Protein AF-X1L484-F1 (afdb_monomer_lite)

Structure (mmCIF, N/CA/C/O backbone):
data_AF-X1L484-F1
#
_entry.id   AF-X1L484-F1
#
loop_
_atom_site.group_PDB
_atom_site.id
_atom_site.type_symbol
_atom_site.label_atom_id
_atom_site.label_alt_id
_atom_site.label_comp_id
_atom_site.label_asym_id
_atom_site.label_entity_id
_atom_site.label_seq_id
_atom_site.pdbx_PDB_ins_code
_atom_site.Cartn_x
_atom_site.Cartn_y
_atom_site.Cartn_z
_atom_site.occupancy
_atom_site.B_iso_or_equiv
_atom_site.auth_seq_id
_atom_site.auth_comp_id
_atom_site.auth_asym_id
_atom_site.auth_atom_id
_atom_site.pdbx_PDB_model_num
ATOM 1 N N . PHE A 1 1 ? -9.527 6.280 4.048 1.00 79.81 1 PHE A N 1
ATOM 2 C CA . PHE A 1 1 ? -8.201 6.814 4.434 1.00 79.81 1 PHE A CA 1
ATOM 3 C C . PHE A 1 1 ? -7.124 5.929 3.823 1.00 79.81 1 PHE A C 1
ATOM 5 O O . PHE A 1 1 ? -7.423 4.790 3.478 1.00 79.81 1 PHE A O 1
ATOM 12 N N . TYR A 1 2 ? -5.892 6.417 3.682 1.00 83.88 2 TYR A N 1
ATOM 13 C CA . TYR A 1 2 ? -4.773 5.587 3.247 1.00 83.88 2 TYR A CA 1
ATOM 14 C C . TYR A 1 2 ? -3.469 5.952 3.948 1.00 83.88 2 TYR A C 1
ATOM 16 O O . TYR A 1 2 ? -3.253 7.081 4.397 1.00 83.88 2 TYR A O 1
ATOM 24 N N . PHE A 1 3 ? -2.589 4.968 3.958 1.00 82.94 3 PHE A N 1
ATOM 25 C CA . PHE A 1 3 ? -1.180 5.076 4.264 1.00 82.94 3 PHE A CA 1
ATOM 26 C C . PHE A 1 3 ? -0.404 4.532 3.058 1.00 82.94 3 PHE A C 1
ATOM 28 O O . PHE A 1 3 ? -0.777 3.485 2.528 1.00 82.94 3 PHE A O 1
ATOM 35 N N . ARG A 1 4 ? 0.652 5.219 2.615 1.00 85.81 4 ARG A N 1
ATOM 36 C CA . ARG A 1 4 ? 1.513 4.760 1.517 1.00 85.81 4 ARG A CA 1
ATOM 37 C C . ARG A 1 4 ? 2.986 5.011 1.823 1.00 85.81 4 ARG A C 1
ATOM 39 O O . ARG A 1 4 ? 3.333 6.102 2.265 1.00 85.81 4 ARG A O 1
ATOM 46 N N . VAL A 1 5 ? 3.839 4.055 1.471 1.00 84.00 5 VAL A N 1
ATOM 47 C CA . VAL A 1 5 ? 5.289 4.225 1.324 1.00 84.00 5 VAL A CA 1
ATOM 48 C C . VAL A 1 5 ? 5.662 4.086 -0.143 1.00 84.00 5 VAL A C 1
ATOM 50 O O . VAL A 1 5 ? 5.229 3.142 -0.807 1.00 84.00 5 VAL A O 1
ATOM 53 N N . THR A 1 6 ? 6.463 5.025 -0.634 1.00 86.06 6 THR A N 1
ATOM 54 C CA . THR A 1 6 ? 7.163 4.903 -1.916 1.00 86.06 6 THR A CA 1
ATOM 55 C C . THR A 1 6 ? 8.633 4.607 -1.640 1.00 86.06 6 THR A C 1
ATOM 57 O O . THR A 1 6 ? 9.257 5.305 -0.843 1.00 86.06 6 THR A O 1
ATOM 60 N N . GLU A 1 7 ? 9.178 3.594 -2.304 1.00 83.12 7 GLU A N 1
ATOM 61 C CA . GLU A 1 7 ? 10.568 3.159 -2.173 1.00 83.12 7 GLU A CA 1
ATOM 62 C C . GLU A 1 7 ? 11.224 3.058 -3.556 1.00 83.12 7 GLU A C 1
ATOM 64 O O . GLU A 1 7 ? 10.616 2.543 -4.497 1.00 83.12 7 GLU A O 1
ATOM 69 N N . LEU A 1 8 ? 12.487 3.481 -3.664 1.00 83.94 8 LEU A N 1
ATOM 70 C CA . LEU A 1 8 ? 13.362 3.082 -4.766 1.00 83.94 8 LEU A CA 1
ATOM 71 C C . LEU A 1 8 ? 14.103 1.796 -4.377 1.00 83.94 8 LEU A C 1
ATOM 73 O O . LEU A 1 8 ? 14.922 1.790 -3.458 1.00 83.94 8 LEU A O 1
ATOM 77 N N . GLN A 1 9 ? 13.809 0.688 -5.056 1.00 81.31 9 GLN A N 1
ATOM 78 C CA . GLN A 1 9 ? 14.511 -0.573 -4.817 1.00 81.31 9 GLN A CA 1
ATOM 79 C C . GLN A 1 9 ? 15.963 -0.494 -5.312 1.00 81.31 9 GLN A C 1
ATOM 81 O O . GLN A 1 9 ? 16.268 0.249 -6.237 1.00 81.31 9 GLN A O 1
ATOM 86 N N . GLN A 1 10 ? 16.846 -1.351 -4.784 1.00 80.88 10 GLN A N 1
ATOM 87 C CA . GLN A 1 10 ? 18.255 -1.454 -5.221 1.00 80.88 10 GLN A CA 1
ATOM 88 C C . GLN A 1 10 ? 18.431 -1.715 -6.728 1.00 80.88 10 GLN A C 1
ATOM 90 O O . GLN A 1 10 ? 19.477 -1.435 -7.292 1.00 80.88 10 GLN A O 1
ATOM 95 N N . ARG A 1 11 ? 17.402 -2.267 -7.372 1.00 86.06 11 ARG A N 1
ATOM 96 C CA . ARG A 1 11 ? 17.324 -2.528 -8.817 1.00 86.06 11 ARG A CA 1
ATOM 97 C C . ARG A 1 11 ? 16.719 -1.359 -9.610 1.00 86.06 11 ARG A C 1
ATOM 99 O O . ARG A 1 11 ? 16.234 -1.570 -10.711 1.00 86.06 11 ARG A O 1
ATOM 106 N N . GLU A 1 12 ? 16.692 -0.169 -9.016 1.00 86.31 12 GLU A N 1
ATOM 107 C CA . GLU A 1 12 ? 16.196 1.087 -9.599 1.00 86.31 12 GLU A CA 1
ATOM 108 C C . GLU A 1 12 ? 14.725 1.053 -10.045 1.00 86.31 12 GLU A C 1
ATOM 110 O O . GLU A 1 12 ? 14.291 1.793 -10.924 1.00 86.31 12 GLU A O 1
ATOM 115 N N . VAL A 1 13 ? 13.922 0.207 -9.396 1.00 85.38 13 VAL A N 1
ATOM 116 C CA . VAL A 1 13 ? 12.477 0.107 -9.630 1.00 85.38 13 VAL A CA 1
ATOM 117 C C . VAL A 1 13 ? 11.728 0.800 -8.498 1.00 85.38 13 VAL A C 1
ATOM 119 O O . VAL A 1 13 ? 12.006 0.554 -7.321 1.00 85.38 13 VAL A O 1
ATOM 122 N N . ILE A 1 14 ? 10.749 1.636 -8.850 1.00 85.56 14 ILE A N 1
ATOM 123 C CA . ILE A 1 14 ? 9.839 2.250 -7.880 1.00 85.56 14 ILE A CA 1
ATOM 124 C C . ILE A 1 14 ? 8.865 1.188 -7.369 1.00 85.56 14 ILE A C 1
ATOM 126 O O . ILE A 1 14 ? 8.184 0.519 -8.146 1.00 85.56 14 ILE A O 1
ATOM 130 N N . HIS A 1 15 ? 8.775 1.062 -6.052 1.00 84.75 15 HIS A N 1
ATOM 131 C CA . HIS A 1 15 ? 7.897 0.122 -5.379 1.00 84.75 15 HIS A CA 1
ATOM 132 C C . HIS A 1 15 ? 6.987 0.851 -4.390 1.00 84.75 15 HIS A C 1
ATOM 134 O O . HIS A 1 15 ? 7.426 1.722 -3.638 1.00 84.75 15 HIS A O 1
ATOM 140 N N . TYR A 1 16 ? 5.704 0.492 -4.398 1.00 84.25 16 TYR A N 1
ATOM 141 C CA . TYR A 1 16 ? 4.692 1.104 -3.546 1.00 84.25 16 TYR A CA 1
ATOM 142 C C . TYR A 1 16 ? 4.166 0.097 -2.527 1.00 84.25 16 TYR A C 1
ATOM 144 O O . TYR A 1 16 ? 3.753 -1.003 -2.887 1.00 84.25 16 TYR A O 1
ATOM 152 N N . HIS A 1 17 ? 4.095 0.518 -1.267 1.00 84.56 17 HIS A N 1
ATOM 153 C CA . HIS A 1 17 ? 3.381 -0.186 -0.206 1.00 84.56 17 HIS A CA 1
ATOM 154 C C . HIS A 1 17 ? 2.217 0.675 0.251 1.00 84.56 17 HIS A C 1
ATOM 156 O O . HIS A 1 17 ? 2.437 1.783 0.726 1.00 84.56 17 HIS A O 1
ATOM 162 N N . SER A 1 18 ? 0.991 0.176 0.136 1.00 83.56 18 SER A N 1
ATOM 163 C CA . SER A 1 18 ? -0.203 0.945 0.489 1.00 83.56 18 SER A CA 1
ATOM 164 C C . SER A 1 18 ? -1.129 0.140 1.389 1.00 83.56 18 SER A C 1
ATOM 166 O O . SER A 1 18 ? -1.416 -1.019 1.103 1.00 83.56 18 SER A O 1
ATOM 168 N N . LEU A 1 19 ? -1.648 0.784 2.432 1.00 86.88 19 LEU A N 1
ATOM 169 C CA . LEU A 1 19 ? -2.789 0.312 3.206 1.00 86.88 19 LEU A CA 1
ATOM 170 C C . LEU A 1 19 ? -3.944 1.284 2.985 1.00 86.88 19 LEU A C 1
ATOM 172 O O . LEU A 1 19 ? -3.818 2.481 3.249 1.00 86.88 19 LEU A O 1
ATOM 176 N N . ILE A 1 20 ? -5.070 0.771 2.501 1.00 86.69 20 ILE A N 1
ATOM 177 C CA . ILE A 1 20 ? -6.248 1.571 2.168 1.00 86.69 20 ILE A CA 1
ATOM 178 C C . ILE A 1 20 ? -7.411 1.064 3.013 1.00 86.69 20 ILE A C 1
ATOM 180 O O . ILE A 1 20 ? -7.701 -0.129 3.025 1.00 86.69 20 ILE A O 1
ATOM 184 N N . GLY A 1 21 ? -8.064 1.974 3.729 1.00 86.50 21 GLY A N 1
ATOM 185 C CA . GLY A 1 21 ? -9.217 1.678 4.572 1.00 86.50 21 GLY A CA 1
ATOM 186 C C . GLY A 1 21 ? -10.451 2.478 4.167 1.00 86.50 21 GLY A C 1
ATOM 187 O O . GLY A 1 21 ? -10.346 3.551 3.561 1.00 86.50 21 GLY A O 1
ATOM 188 N N . GLY A 1 22 ? -11.626 1.963 4.534 1.00 85.25 22 GLY A N 1
ATOM 189 C CA . GLY A 1 22 ? -12.919 2.530 4.133 1.00 85.25 22 GLY A CA 1
ATOM 190 C C . GLY A 1 22 ? -13.303 2.195 2.690 1.00 85.25 22 GLY A C 1
ATOM 191 O O . GLY A 1 22 ? -13.943 3.004 2.030 1.00 85.25 22 GLY A O 1
ATOM 192 N N . VAL A 1 23 ? -12.879 1.029 2.192 1.00 84.56 23 VAL A N 1
ATOM 193 C CA . VAL A 1 23 ? -13.131 0.576 0.811 1.00 84.56 23 VAL A CA 1
ATOM 194 C C . VAL A 1 23 ? -14.441 -0.208 0.649 1.00 84.56 23 VAL A C 1
ATOM 196 O O . VAL A 1 23 ? -14.729 -0.670 -0.449 1.00 84.56 23 VAL A O 1
ATOM 199 N N . GLY A 1 24 ? -15.236 -0.355 1.716 1.00 84.19 24 GLY A N 1
ATOM 200 C CA . GLY A 1 24 ? -16.478 -1.137 1.697 1.00 84.19 24 GLY A CA 1
ATOM 201 C C . GLY A 1 24 ? -16.259 -2.557 1.164 1.00 84.19 24 GLY A C 1
ATOM 202 O O . GLY A 1 24 ? -15.230 -3.169 1.446 1.00 84.19 24 GLY A O 1
ATOM 203 N N . ASP A 1 25 ? -17.191 -3.027 0.333 1.00 85.44 25 ASP A N 1
ATOM 204 C CA . ASP A 1 25 ? -17.160 -4.361 -0.287 1.00 85.44 25 ASP A CA 1
ATOM 205 C C . ASP A 1 25 ? -16.474 -4.380 -1.665 1.00 85.44 25 ASP A C 1
ATOM 207 O O . ASP A 1 25 ? -16.723 -5.262 -2.493 1.00 85.44 25 ASP A O 1
ATOM 211 N N . ILE A 1 26 ? -15.606 -3.403 -1.957 1.00 85.75 26 ILE A N 1
ATOM 212 C CA . ILE A 1 26 ? -14.883 -3.395 -3.230 1.00 85.75 26 ILE A CA 1
ATOM 213 C C . ILE A 1 26 ? -14.008 -4.649 -3.320 1.00 85.75 26 ILE A C 1
ATO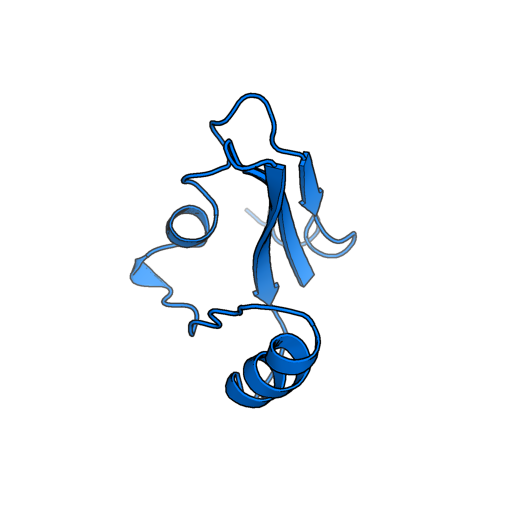M 215 O O . ILE A 1 26 ? -13.110 -4.896 -2.512 1.00 85.75 26 ILE A O 1
ATOM 219 N N . ARG A 1 27 ? -14.244 -5.440 -4.368 1.00 85.56 27 ARG A N 1
ATOM 220 C CA . ARG A 1 27 ? -13.499 -6.668 -4.641 1.00 85.56 27 ARG A CA 1
ATOM 221 C C . ARG A 1 27 ? -12.012 -6.359 -4.829 1.00 85.56 27 ARG A C 1
ATOM 223 O O . ARG A 1 27 ? -11.635 -5.733 -5.813 1.00 85.56 27 ARG A O 1
ATOM 230 N N . ARG A 1 28 ? -11.141 -6.910 -3.973 1.00 82.38 28 ARG A N 1
ATOM 231 C CA . ARG A 1 28 ? -9.678 -6.684 -4.054 1.00 82.38 28 ARG A CA 1
ATOM 232 C C . ARG A 1 28 ? -9.076 -6.986 -5.432 1.00 82.38 28 ARG A C 1
ATOM 234 O O . ARG A 1 28 ? -8.123 -6.334 -5.841 1.00 82.38 28 ARG A O 1
ATOM 241 N N . LEU A 1 29 ? -9.600 -8.008 -6.120 1.00 84.81 29 LEU A N 1
ATOM 242 C CA . LEU A 1 29 ? -9.074 -8.447 -7.417 1.00 84.81 29 LEU A CA 1
ATOM 243 C C . LEU A 1 29 ? -9.278 -7.394 -8.504 1.00 84.81 29 LEU A C 1
ATOM 245 O O . LEU A 1 29 ? -8.415 -7.289 -9.357 1.00 84.81 29 LEU A O 1
ATOM 249 N N . LEU A 1 30 ? -10.300 -6.542 -8.389 1.00 84.75 30 LEU A N 1
ATOM 250 C CA . LEU A 1 30 ? -10.472 -5.399 -9.283 1.00 84.75 30 LEU A CA 1
ATOM 251 C C . LEU A 1 30 ? -9.213 -4.517 -9.313 1.00 84.75 30 LEU A C 1
ATOM 253 O O . LEU A 1 30 ? -8.770 -4.093 -10.373 1.00 84.75 30 LEU A O 1
ATOM 257 N N . PHE A 1 31 ? -8.594 -4.278 -8.153 1.00 79.38 31 PHE A N 1
ATOM 258 C CA . PHE A 1 31 ? -7.361 -3.493 -8.073 1.00 79.38 31 PHE A CA 1
ATOM 259 C C . PHE A 1 31 ? -6.147 -4.234 -8.629 1.00 79.38 31 PHE A C 1
ATOM 261 O O . PHE A 1 31 ? -5.260 -3.592 -9.182 1.00 79.38 31 PHE A O 1
ATOM 268 N N . LYS A 1 32 ? -6.100 -5.567 -8.508 1.00 80.62 32 LYS A N 1
ATOM 269 C CA . LYS A 1 32 ? -5.067 -6.366 -9.177 1.00 80.62 32 LYS A CA 1
ATOM 270 C C . LYS A 1 32 ? -5.213 -6.235 -10.694 1.00 80.62 32 LYS A C 1
ATOM 272 O O . LYS A 1 32 ? -4.226 -5.941 -11.353 1.00 80.62 32 LYS A O 1
ATOM 277 N N . ASP A 1 33 ? -6.433 -6.375 -11.204 1.00 81.88 33 ASP A N 1
ATOM 278 C CA . ASP A 1 33 ? -6.730 -6.323 -12.635 1.00 81.88 33 ASP A CA 1
ATOM 279 C C . ASP A 1 33 ? -6.355 -4.954 -13.232 1.00 81.88 33 ASP A C 1
ATOM 281 O O . ASP A 1 33 ? -5.694 -4.889 -14.265 1.00 81.88 33 ASP A O 1
ATOM 285 N N . PHE A 1 34 ? -6.682 -3.850 -12.548 1.00 80.75 34 PHE A N 1
ATOM 286 C CA . PHE A 1 34 ? -6.259 -2.512 -12.979 1.00 80.75 34 PHE A CA 1
ATOM 287 C C . PHE A 1 34 ? -4.739 -2.325 -12.968 1.00 80.75 34 PHE A C 1
ATOM 289 O O . PHE A 1 34 ? -4.194 -1.642 -13.831 1.00 80.75 34 PHE A O 1
ATOM 296 N N . TRP A 1 35 ? -4.045 -2.896 -11.986 1.00 77.06 35 TRP A N 1
ATOM 297 C CA . TRP A 1 35 ? -2.617 -2.650 -11.799 1.00 77.06 35 TRP A CA 1
ATOM 298 C C . TRP A 1 35 ? -1.732 -3.543 -12.669 1.00 77.06 35 TRP A C 1
ATOM 300 O O . TRP A 1 35 ? -0.633 -3.132 -13.031 1.00 77.06 35 TRP A O 1
ATOM 310 N N . GLU A 1 36 ? -2.211 -4.726 -13.060 1.00 75.19 36 GLU A N 1
ATOM 311 C CA . GLU A 1 36 ? -1.515 -5.593 -14.022 1.00 75.19 36 GLU A CA 1
ATOM 312 C C . GLU A 1 36 ? -1.327 -4.928 -15.392 1.00 75.19 36 GLU A C 1
ATOM 314 O O . GLU A 1 36 ? -0.372 -5.238 -16.100 1.00 75.19 36 GLU A O 1
ATOM 319 N N . LEU A 1 37 ? -2.158 -3.939 -15.733 1.00 74.44 37 LEU A N 1
ATOM 320 C CA . LEU A 1 37 ? -1.985 -3.111 -16.932 1.00 74.44 37 LEU A CA 1
ATOM 321 C C . LEU A 1 37 ? -0.799 -2.132 -16.833 1.00 74.44 37 LEU A C 1
ATOM 323 O O . LEU A 1 37 ? -0.380 -1.565 -17.841 1.00 74.44 37 LEU A O 1
ATOM 327 N N . HIS A 1 38 ? -0.257 -1.924 -15.631 1.00 73.12 38 HIS A N 1
ATOM 328 C CA . HIS A 1 38 ? 0.758 -0.911 -15.330 1.00 73.12 38 HIS A CA 1
ATOM 329 C C . HIS A 1 38 ? 1.977 -1.466 -14.573 1.00 73.12 38 HIS A C 1
ATOM 331 O O . HIS A 1 38 ? 2.865 -0.702 -14.194 1.00 73.12 38 HIS A O 1
ATOM 337 N N . GLY A 1 39 ? 2.046 -2.783 -14.349 1.00 75.44 39 GLY A N 1
AT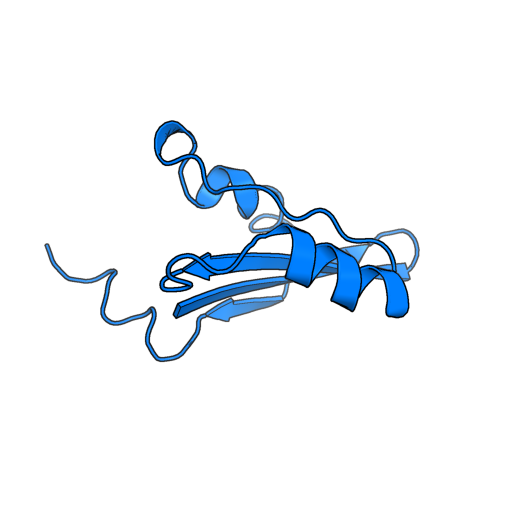OM 338 C CA . GLY A 1 39 ? 3.166 -3.440 -13.680 1.00 75.44 39 GLY A CA 1
ATOM 339 C C . GLY A 1 39 ? 2.754 -4.697 -12.918 1.00 75.44 39 GLY A C 1
ATOM 340 O O . GLY A 1 39 ? 1.771 -5.354 -13.238 1.00 75.44 39 GLY A O 1
ATOM 341 N N . PHE A 1 40 ? 3.521 -5.049 -11.888 1.00 77.00 40 PHE A N 1
ATOM 342 C CA . PHE A 1 40 ? 3.205 -6.173 -11.008 1.00 77.00 40 PHE A CA 1
ATOM 343 C C . PHE A 1 40 ? 2.538 -5.677 -9.724 1.00 77.00 40 PHE A C 1
ATOM 345 O O . PHE A 1 40 ? 3.037 -4.749 -9.087 1.00 77.00 40 PHE A O 1
ATOM 352 N N . ALA A 1 41 ? 1.445 -6.325 -9.313 1.00 82.94 41 ALA A N 1
ATOM 353 C CA . ALA A 1 41 ? 0.726 -5.978 -8.094 1.00 82.94 41 ALA A CA 1
ATOM 354 C C . ALA A 1 41 ? 0.422 -7.197 -7.233 1.00 82.94 41 ALA A C 1
ATOM 356 O O . ALA A 1 41 ? -0.035 -8.236 -7.715 1.00 82.94 41 ALA A O 1
ATOM 357 N N . ARG A 1 42 ? 0.575 -7.026 -5.919 1.00 84.12 42 ARG A N 1
ATOM 358 C CA . ARG A 1 42 ? 0.008 -7.931 -4.925 1.00 84.12 42 ARG A CA 1
ATOM 359 C C . ARG A 1 42 ? -0.961 -7.151 -4.050 1.00 84.12 42 ARG A C 1
ATOM 361 O O . ARG A 1 42 ? -0.565 -6.221 -3.360 1.00 84.12 42 ARG A O 1
ATOM 368 N N . VAL A 1 43 ? -2.228 -7.551 -4.085 1.00 85.94 43 VAL A N 1
ATOM 369 C CA . VAL A 1 43 ? -3.288 -6.970 -3.255 1.00 85.94 43 VAL A CA 1
ATOM 370 C C . VAL A 1 43 ? -3.729 -8.029 -2.259 1.00 85.94 43 VAL A C 1
ATOM 372 O O . VAL A 1 43 ? -4.307 -9.037 -2.660 1.00 85.94 43 VAL A O 1
ATOM 375 N N . GLU A 1 44 ? -3.449 -7.825 -0.978 1.00 85.25 44 GLU A N 1
ATOM 376 C CA . GLU A 1 44 ? -3.820 -8.744 0.103 1.00 85.25 44 GLU A CA 1
ATOM 377 C C . GLU A 1 44 ? -5.010 -8.182 0.889 1.00 85.25 44 GLU A C 1
ATOM 379 O O . GLU A 1 44 ? -5.199 -6.967 0.964 1.00 85.25 44 GLU A O 1
ATOM 384 N N . ALA A 1 45 ? -5.842 -9.067 1.444 1.00 86.81 45 ALA A N 1
ATOM 385 C CA . ALA A 1 45 ? -6.859 -8.647 2.401 1.00 86.81 45 ALA A CA 1
ATOM 386 C C . ALA A 1 45 ? -6.174 -8.259 3.717 1.00 86.81 45 ALA A C 1
ATOM 388 O O . ALA A 1 45 ? -5.192 -8.884 4.121 1.00 86.81 45 ALA A O 1
ATOM 389 N N . TYR A 1 46 ? -6.691 -7.226 4.379 1.00 85.50 46 TYR A N 1
ATOM 390 C CA . TYR A 1 46 ? -6.168 -6.811 5.672 1.00 85.50 46 TYR A CA 1
ATOM 391 C C . TYR A 1 46 ? -6.567 -7.818 6.757 1.00 85.50 46 TYR A C 1
ATOM 393 O O . TYR A 1 46 ? -7.754 -8.049 6.976 1.00 85.50 46 TYR A O 1
ATOM 401 N N . GLU A 1 47 ? -5.583 -8.394 7.449 1.00 86.75 47 GLU A N 1
ATOM 402 C CA . GLU A 1 47 ? -5.787 -9.251 8.618 1.00 86.75 47 GLU A CA 1
ATOM 403 C C . GLU A 1 47 ? -5.564 -8.432 9.904 1.00 86.75 47 GLU A C 1
ATOM 405 O O . GLU A 1 47 ? -4.419 -8.068 10.200 1.00 86.75 47 GLU A O 1
ATOM 410 N N . PRO A 1 48 ? -6.612 -8.159 10.711 1.00 82.56 48 PRO A N 1
ATOM 411 C CA . PRO A 1 48 ? -6.488 -7.314 11.902 1.00 82.56 48 PRO A CA 1
ATOM 412 C C . PRO A 1 48 ? -5.440 -7.802 12.909 1.00 82.56 48 PRO A C 1
ATOM 414 O O . PRO A 1 48 ? -4.714 -6.993 13.479 1.00 82.56 48 PRO A O 1
ATOM 417 N N . GLY A 1 49 ? -5.306 -9.123 13.081 1.00 85.12 49 GLY A N 1
ATOM 418 C CA . GLY A 1 49 ? -4.359 -9.727 14.025 1.00 85.12 49 GLY A CA 1
ATOM 419 C C . GLY A 1 49 ? -2.881 -9.498 13.688 1.00 85.12 49 GLY A C 1
ATOM 420 O O . GLY A 1 49 ? -2.034 -9.653 14.562 1.00 85.12 49 GLY A O 1
ATOM 421 N N . ARG A 1 50 ? -2.554 -9.104 12.449 1.00 82.75 50 ARG A N 1
ATOM 422 C CA . ARG A 1 50 ? -1.179 -8.760 12.050 1.00 82.75 50 ARG A CA 1
ATOM 423 C C . ARG A 1 50 ? -0.843 -7.287 12.272 1.00 82.75 50 ARG A C 1
ATOM 425 O O . ARG A 1 50 ? 0.331 -6.938 12.329 1.00 82.75 50 ARG A O 1
ATOM 432 N N . GLY A 1 51 ? -1.855 -6.428 12.397 1.00 80.12 51 GLY A N 1
ATOM 433 C CA . GLY A 1 51 ? -1.677 -4.984 12.499 1.00 80.12 51 GLY A CA 1
ATOM 434 C C . GLY A 1 51 ? -1.246 -4.326 11.182 1.00 80.12 51 GLY A C 1
ATOM 435 O O . GLY A 1 51 ? -0.780 -4.960 10.237 1.00 80.12 51 GLY A O 1
ATOM 436 N N . ALA A 1 52 ? -1.431 -3.005 11.092 1.00 75.81 52 ALA A N 1
ATOM 437 C CA . ALA A 1 52 ? -1.045 -2.231 9.906 1.00 75.81 52 ALA A CA 1
ATOM 438 C C . ALA A 1 52 ? 0.468 -2.301 9.638 1.00 75.81 52 ALA A C 1
ATOM 440 O O . ALA A 1 52 ? 0.895 -2.454 8.494 1.00 75.81 52 ALA A O 1
ATOM 441 N N . ASN A 1 53 ? 1.270 -2.259 10.704 1.00 76.00 53 ASN A N 1
ATOM 442 C CA . ASN A 1 53 ? 2.728 -2.347 10.683 1.00 76.00 53 ASN A CA 1
ATOM 443 C C . ASN A 1 53 ? 3.262 -3.621 10.014 1.00 76.00 53 ASN A C 1
ATOM 445 O O . ASN A 1 53 ? 4.346 -3.571 9.451 1.00 76.00 53 ASN A O 1
ATOM 449 N N . PHE A 1 54 ? 2.542 -4.742 10.012 1.00 78.12 54 PHE A N 1
ATOM 450 C CA . PHE A 1 54 ? 2.989 -5.929 9.278 1.00 78.12 54 PHE A CA 1
ATOM 451 C C . PHE A 1 54 ? 3.078 -5.672 7.766 1.00 78.12 54 PHE A C 1
ATOM 453 O O . PHE A 1 54 ? 4.046 -6.063 7.116 1.00 78.12 54 PHE A O 1
ATOM 460 N N . TYR A 1 55 ? 2.094 -4.961 7.212 1.00 77.81 55 TYR A N 1
ATOM 461 C CA . TYR A 1 55 ? 1.998 -4.696 5.775 1.00 77.81 55 TYR A CA 1
ATOM 462 C C . TYR A 1 55 ? 2.902 -3.550 5.314 1.00 77.81 55 TYR A C 1
ATOM 464 O O . TYR A 1 55 ? 3.314 -3.514 4.154 1.00 77.81 55 TYR A O 1
ATOM 472 N N . VAL A 1 56 ? 3.213 -2.613 6.216 1.00 74.00 56 VAL A N 1
ATOM 473 C CA . VAL A 1 56 ? 3.935 -1.379 5.865 1.00 74.00 56 VAL A CA 1
ATOM 474 C C . VAL A 1 56 ? 5.289 -1.217 6.558 1.00 74.00 56 VAL A C 1
ATOM 476 O O . VAL A 1 56 ? 6.141 -0.463 6.097 1.00 74.00 56 VAL A O 1
ATOM 479 N N . GLY A 1 57 ? 5.513 -1.934 7.657 1.00 67.69 57 GLY A N 1
ATOM 480 C CA . GLY A 1 57 ? 6.579 -1.669 8.623 1.00 67.69 57 GLY A CA 1
ATOM 481 C C . GLY A 1 57 ? 7.967 -2.101 8.185 1.00 67.69 57 GLY A C 1
ATOM 482 O O . GLY A 1 57 ? 8.933 -1.449 8.563 1.00 67.69 57 GLY A O 1
ATOM 483 N N . LYS A 1 58 ? 8.083 -3.106 7.308 1.00 64.12 58 LYS A N 1
ATOM 484 C CA . LYS A 1 58 ? 9.377 -3.512 6.727 1.00 64.12 58 LYS A CA 1
ATOM 485 C C . LYS A 1 58 ? 10.090 -2.359 5.995 1.00 64.12 58 LYS A C 1
ATOM 487 O O . LYS A 1 58 ? 11.302 -2.416 5.802 1.00 64.12 58 LYS A O 1
ATOM 492 N N . TYR A 1 59 ? 9.348 -1.327 5.590 1.00 62.72 59 TYR A N 1
ATOM 493 C CA . TYR A 1 59 ? 9.840 -0.227 4.758 1.00 62.72 59 TYR A CA 1
ATOM 494 C C . TYR A 1 59 ? 9.780 1.135 5.456 1.00 62.72 59 TYR A C 1
ATOM 496 O O . TYR A 1 59 ? 10.247 2.119 4.897 1.00 62.72 59 TYR A O 1
ATOM 504 N N . LEU A 1 60 ? 9.274 1.177 6.695 1.00 60.41 60 LEU A N 1
ATOM 505 C CA . LEU A 1 60 ? 9.358 2.349 7.574 1.00 60.41 60 LEU A CA 1
ATOM 506 C C . LEU A 1 60 ? 10.787 2.593 8.085 1.00 60.41 60 LEU A C 1
ATOM 508 O O . LEU A 1 60 ? 11.096 3.694 8.519 1.00 60.41 60 LEU A O 1
ATOM 512 N N . THR A 1 61 ? 11.643 1.568 8.059 1.00 59.66 61 THR A N 1
ATOM 513 C CA . THR A 1 61 ? 12.997 1.593 8.633 1.00 59.66 61 THR A CA 1
ATOM 514 C C . THR A 1 61 ? 14.102 1.715 7.583 1.00 59.66 61 THR A C 1
ATOM 516 O O . THR A 1 61 ? 15.262 1.472 7.901 1.00 59.66 61 THR A O 1
ATOM 519 N N . LYS A 1 62 ? 13.762 1.994 6.319 1.00 66.12 62 LYS A N 1
ATOM 520 C CA . LYS A 1 62 ? 14.751 2.174 5.2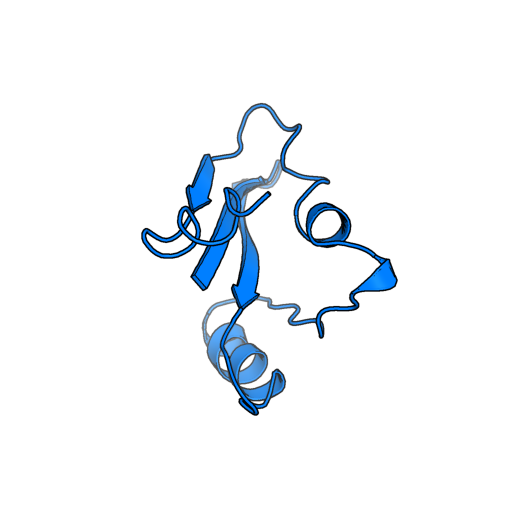50 1.00 66.12 62 LYS A CA 1
ATOM 521 C C . LYS A 1 62 ? 15.013 3.656 5.026 1.00 66.12 62 LYS A C 1
ATOM 523 O O . LYS A 1 62 ? 14.067 4.428 4.916 1.00 66.12 62 LYS A O 1
ATOM 528 N N . ASP A 1 63 ? 16.282 4.014 4.854 1.00 64.00 63 ASP A N 1
ATOM 529 C CA . ASP A 1 63 ? 16.722 5.410 4.720 1.00 64.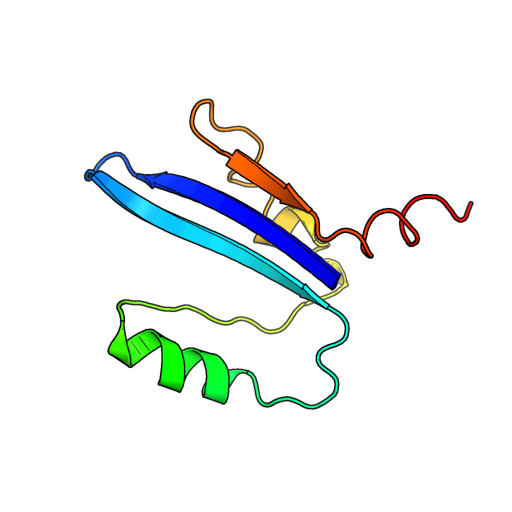00 63 ASP A CA 1
ATOM 530 C C . ASP A 1 63 ? 16.149 6.134 3.482 1.00 64.00 63 ASP A C 1
ATOM 532 O O . ASP A 1 63 ? 16.118 7.359 3.442 1.00 64.00 63 ASP A O 1
ATOM 536 N N . ALA A 1 64 ? 15.661 5.390 2.478 1.00 63.62 64 ALA A N 1
ATOM 537 C CA . ALA A 1 64 ? 15.165 5.911 1.197 1.00 63.62 64 ALA A CA 1
ATOM 538 C C . ALA A 1 64 ? 13.642 5.731 0.986 1.00 63.62 64 ALA A C 1
ATOM 540 O O . ALA A 1 64 ? 13.192 5.463 -0.131 1.00 63.62 64 ALA A O 1
ATOM 541 N N . GLY A 1 65 ? 12.842 5.823 2.053 1.00 68.12 65 GLY A N 1
ATOM 542 C CA . GLY A 1 65 ? 11.377 5.738 1.989 1.00 68.12 65 GLY A CA 1
ATOM 543 C C . GLY A 1 65 ? 10.683 7.093 2.161 1.00 68.12 65 GLY A C 1
ATOM 544 O O . GLY A 1 65 ? 11.000 7.837 3.083 1.00 68.12 65 GLY A O 1
ATOM 545 N N . ASP A 1 66 ? 9.687 7.394 1.320 1.00 78.62 66 ASP A N 1
ATOM 546 C CA . ASP A 1 66 ? 8.771 8.532 1.524 1.00 78.62 66 ASP A CA 1
ATOM 547 C C . ASP A 1 66 ? 7.414 8.032 2.035 1.00 78.62 66 ASP A C 1
ATOM 549 O O . ASP A 1 66 ? 6.711 7.289 1.338 1.00 78.62 66 ASP A O 1
ATOM 553 N N . ILE A 1 67 ? 7.038 8.446 3.249 1.00 78.31 67 ILE A N 1
ATOM 554 C CA . ILE A 1 67 ? 5.785 8.055 3.905 1.00 78.31 67 ILE A CA 1
ATOM 555 C C . ILE A 1 67 ? 4.736 9.150 3.707 1.00 78.31 67 ILE A C 1
ATOM 557 O O . ILE A 1 67 ? 4.936 10.306 4.076 1.00 78.31 67 ILE A O 1
ATOM 561 N N . ARG A 1 68 ? 3.563 8.774 3.190 1.00 79.25 68 ARG A N 1
ATOM 562 C CA . ARG A 1 68 ? 2.422 9.678 3.010 1.00 79.25 68 ARG A CA 1
ATOM 563 C C . ARG A 1 68 ? 1.175 9.135 3.689 1.00 79.25 68 ARG A C 1
ATOM 565 O O . ARG A 1 68 ? 0.794 7.980 3.500 1.00 79.25 68 ARG A O 1
ATOM 572 N N . PHE A 1 69 ? 0.492 10.017 4.406 1.00 78.44 69 PHE A N 1
ATOM 573 C CA . PHE A 1 69 ? -0.792 9.754 5.045 1.00 78.44 69 PHE A CA 1
ATOM 574 C C . PHE A 1 69 ? -1.872 10.588 4.355 1.00 78.44 69 PHE A C 1
ATOM 576 O O . PHE A 1 69 ? -1.646 11.749 4.016 1.00 78.44 69 PHE A O 1
ATOM 583 N N . SER A 1 70 ? -3.059 10.019 4.156 1.00 78.44 70 SER A N 1
ATOM 584 C CA . SER A 1 70 ? -4.209 10.801 3.695 1.00 78.44 70 SER A CA 1
ATOM 585 C C . SER A 1 70 ? -4.647 11.819 4.751 1.00 78.44 70 SER A C 1
ATOM 587 O O . SER A 1 70 ? -4.671 11.487 5.935 1.00 78.44 70 SER A O 1
ATOM 589 N N . HIS A 1 71 ? -5.119 12.995 4.329 1.00 75.81 71 HIS A N 1
ATOM 590 C CA . HIS A 1 71 ? -5.625 14.059 5.214 1.00 75.81 71 HIS A CA 1
ATOM 591 C C . HIS A 1 71 ? -6.714 13.609 6.205 1.00 75.81 71 HIS A C 1
ATOM 593 O O . HIS A 1 71 ? -6.885 14.220 7.253 1.00 75.81 71 HIS A O 1
ATOM 599 N N . ASN A 1 72 ? -7.464 12.548 5.890 1.00 70.44 72 ASN A N 1
ATOM 600 C CA . ASN A 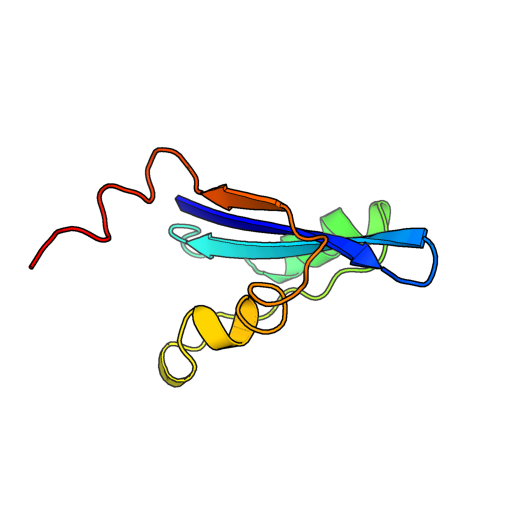1 72 ? -8.508 11.996 6.753 1.00 70.44 72 ASN A CA 1
ATOM 601 C C . ASN A 1 72 ? -8.044 10.837 7.654 1.00 70.44 72 ASN A C 1
ATOM 603 O O . ASN A 1 72 ? -8.860 10.298 8.393 1.00 70.44 72 ASN A O 1
ATOM 607 N N . LEU A 1 73 ? -6.765 10.446 7.613 1.00 66.06 73 LEU A N 1
ATOM 608 C CA . LEU A 1 73 ? -6.205 9.421 8.506 1.00 66.06 73 LEU A CA 1
ATOM 609 C C . LEU A 1 73 ? -5.843 9.996 9.883 1.00 66.06 73 LEU A C 1
ATOM 611 O O . LEU A 1 73 ? -6.040 9.337 10.899 1.00 66.06 73 LEU A O 1
ATOM 615 N N . SER A 1 74 ? -5.390 11.249 9.936 1.00 54.31 74 SER A N 1
ATOM 616 C CA . SER A 1 74 ? -4.998 11.938 11.174 1.00 54.31 74 SER A CA 1
ATOM 617 C C . SER A 1 74 ? -6.133 12.080 12.195 1.00 54.31 74 SER A C 1
ATOM 619 O O . SER A 1 74 ? -5.859 12.208 13.382 1.00 54.31 74 SER A O 1
ATOM 621 N N . LYS A 1 75 ? -7.401 11.993 11.770 1.00 53.00 75 LYS A N 1
ATOM 622 C CA . LYS A 1 75 ? -8.571 12.056 12.665 1.00 53.00 75 LYS A CA 1
ATOM 623 C C . LYS A 1 75 ? -8.867 10.753 13.418 1.00 53.00 75 LYS A C 1
ATOM 625 O O . LYS A 1 75 ? -9.616 10.792 14.384 1.00 53.00 75 LYS A O 1
ATOM 630 N N . HIS A 1 76 ? -8.309 9.619 12.989 1.00 51.28 76 HIS A N 1
ATOM 631 C CA . HIS A 1 76 ? -8.612 8.299 13.562 1.00 51.28 76 HIS A CA 1
ATOM 632 C C . HIS A 1 76 ? -7.536 7.764 14.520 1.00 51.28 76 HIS A C 1
ATOM 634 O O . HIS A 1 76 ? -7.731 6.709 15.109 1.00 51.28 76 HIS A O 1
ATOM 640 N N . LEU A 1 77 ? -6.408 8.467 14.678 1.00 51.31 77 LEU A N 1
ATOM 641 C CA . LEU A 1 77 ? -5.284 8.039 15.526 1.00 51.31 77 LEU A CA 1
ATOM 642 C C . LEU A 1 77 ? -5.216 8.767 16.883 1.00 51.31 77 LEU A C 1
ATOM 644 O O . LEU A 1 77 ? -4.330 8.473 17.676 1.00 51.31 77 LEU A O 1
ATOM 648 N N . THR A 1 78 ? -6.115 9.722 17.146 1.00 44.75 78 THR A N 1
ATOM 649 C CA . THR A 1 78 ? -6.085 10.594 18.339 1.00 44.75 78 THR A CA 1
ATOM 650 C C . THR A 1 78 ? -7.283 10.428 19.274 1.00 44.75 78 THR A C 1
ATOM 652 O O . THR A 1 78 ? -7.447 11.222 20.196 1.00 44.75 78 THR A O 1
ATOM 655 N N . THR A 1 79 ? -8.138 9.428 19.058 1.00 42.03 79 THR A N 1
ATOM 656 C CA . THR A 1 79 ? -9.248 9.142 19.978 1.00 42.03 79 THR A CA 1
ATOM 657 C C . THR A 1 79 ? -8.784 8.114 21.008 1.00 42.03 79 THR A C 1
ATOM 659 O O . THR A 1 79 ? -8.840 6.912 20.752 1.0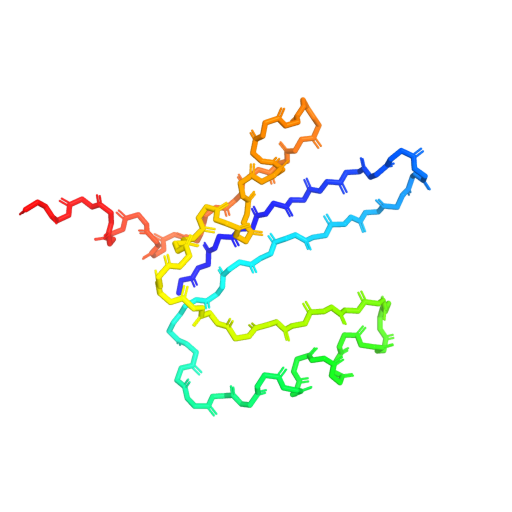0 42.03 79 THR A O 1
ATOM 662 N N . SER A 1 80 ? -8.241 8.624 22.118 1.00 41.16 80 SER A N 1
ATOM 663 C CA . SER A 1 80 ? -8.006 7.882 23.366 1.00 41.16 80 SER A CA 1
ATOM 664 C C . SER A 1 80 ? -9.302 7.665 24.136 1.00 41.16 80 SER A C 1
ATOM 666 O O . SER A 1 80 ? -10.183 8.552 24.047 1.00 41.16 80 SER A O 1
#

Secondary structure (DSSP, 8-state):
-EEEEEEE-TTS-EEEEEEE---TT--HHHHHHHHHTTS--------GGG-HHHHHGGGTTSTTEEEEE-TTTTTSS---

Foldseek 3Di:
DKKKKWAQDPVRDIDMQMDDPPPPPPDQVVVQVVCVVPPHDDGDDDDPVCPPCNRPVVQVPDPGMDIDDDPVVVVVPPDD

Organism: NCBI:txid412755

pLDDT: mean 76.74, std 11.3, range [41.16, 86.88]

Sequence (80 aa):
FYFRVTELQQREVIHYHSLIGGVGDIRRLLFKDFWELHGFARVEAYEPGRGANFYVGKYLTKDAGDIRFSHNLSKHLTTS

Radius of gyration: 13.76 Å; chains: 1; bounding box: 35×24×40 Å